Protein AF-A0A9P0JY11-F1 (afdb_monomer_lite)

Organism: Acanthoscelides obtectus (NCBI:txid200917)

InterPro domains:
  IPR000409 BEACH domain [PF02138] (4-153)
  IPR000409 BEACH domain [PS50197] (1-171)
  IPR000409 BEACH domain [SM01026] (1-163)
  IPR036372 BEACH domain superfamily [G3DSA:1.10.1540.10] (1-169)
  IPR036372 BEACH domain superfamily [SSF81837] (3-154)
  IPR050865 BEACH Domain-Containing [PTHR13743] (4-150)

Secondary structure (DSSP, 8-state):
-PPPP-SBSS-SS-HHHHHHHHTTT-HHHHHHHTTT-PPPGGGS--BHHHHHHHHHH-TT--PPPPGGGT-GGGTTGGGS-TT-----B-TTSPBP-SPBPPTT-SSHHHHHHHHHHHHTSHHHHHHHHHHHHHHTSGGGSHHHHHHTT--B-HHHHS-------------

Foldseek 3Di:
DDAPDFQAADDLDDPVLVCLLQCLPCVVSQCVVVVNAHDQLVSGQAEPVVLVVCCVPPSHRVHDDDCLLQPLVCLQSSQFNPVVDFNDADPVRHGRGGHHYDPVDPGSNSRNVVVNCVCPDPVNVVCVVVVCCLPPNDCCDDPNVVVVVNGYSCVPPDDDPPDDDPDPDDD

Structure (mmCIF, N/CA/C/O backbone):
data_AF-A0A9P0JY11-F1
#
_entry.id   AF-A0A9P0JY11-F1
#
loop_
_atom_site.group_PDB
_atom_site.id
_atom_site.type_symbol
_atom_site.label_atom_id
_atom_site.label_alt_id
_atom_site.label_comp_id
_atom_site.label_asym_id
_atom_site.label_entity_id
_atom_site.label_seq_id
_atom_site.pdbx_PDB_ins_code
_atom_site.Cartn_x
_atom_site.Cartn_y
_atom_site.Cartn_z
_atom_site.occupancy
_atom_site.B_iso_or_equiv
_atom_site.auth_seq_id
_atom_site.auth_comp_id
_atom_site.auth_asym_id
_atom_site.auth_atom_id
_atom_site.pdbx_PDB_model_num
ATOM 1 N N . MET A 1 1 ? 12.625 12.011 35.859 1.00 38.88 1 MET A N 1
ATOM 2 C CA . MET A 1 1 ? 11.253 11.815 35.343 1.00 38.88 1 MET A CA 1
ATOM 3 C C . MET A 1 1 ? 11.206 10.437 34.703 1.00 38.88 1 MET A C 1
ATOM 5 O O . MET A 1 1 ? 12.072 10.159 33.884 1.00 38.88 1 MET A O 1
ATOM 9 N N . SER A 1 2 ? 10.310 9.544 35.130 1.00 48.88 2 SER A N 1
ATOM 10 C CA . SER A 1 2 ? 10.164 8.223 34.504 1.00 48.88 2 SER A CA 1
ATOM 11 C C . SER A 1 2 ? 9.564 8.391 33.109 1.00 48.88 2 SER A C 1
ATOM 13 O O . SER A 1 2 ? 8.560 9.080 32.939 1.00 48.88 2 SER A O 1
ATOM 15 N N . HIS A 1 3 ? 10.195 7.799 32.096 1.00 54.91 3 HIS A N 1
ATOM 16 C CA . HIS A 1 3 ? 9.648 7.817 30.743 1.00 54.91 3 HIS A CA 1
ATOM 17 C C . HIS A 1 3 ? 8.285 7.101 30.717 1.00 54.91 3 HIS A C 1
ATOM 19 O O . HIS A 1 3 ? 8.148 6.056 31.366 1.00 54.91 3 HIS A O 1
ATOM 25 N N . PRO A 1 4 ? 7.279 7.624 29.988 1.00 60.72 4 PRO A N 1
ATOM 26 C CA . PRO A 1 4 ? 6.011 6.928 29.812 1.00 60.72 4 PRO A CA 1
ATOM 27 C C . PRO A 1 4 ? 6.275 5.545 29.215 1.00 60.72 4 PRO A C 1
ATOM 29 O O . PRO A 1 4 ? 7.019 5.426 28.243 1.00 60.72 4 PRO A O 1
ATOM 32 N N . LYS A 1 5 ? 5.688 4.493 29.792 1.00 66.69 5 LYS A N 1
ATOM 33 C CA . LYS A 1 5 ? 5.791 3.145 29.223 1.00 66.69 5 LYS A CA 1
ATOM 34 C C . LYS A 1 5 ? 5.057 3.122 27.881 1.00 66.69 5 LYS A C 1
ATOM 36 O O . LYS A 1 5 ? 3.895 3.513 27.811 1.00 66.69 5 LYS A O 1
ATOM 41 N N . PHE A 1 6 ? 5.724 2.651 26.835 1.00 62.59 6 PHE A N 1
ATOM 42 C CA . PHE A 1 6 ? 5.153 2.475 25.502 1.00 62.59 6 PHE A CA 1
ATOM 43 C C . PHE A 1 6 ? 5.468 1.072 24.979 1.00 62.59 6 PHE A C 1
ATOM 45 O O . PHE A 1 6 ? 6.480 0.486 25.357 1.00 62.59 6 PHE A O 1
ATOM 52 N N . MET A 1 7 ? 4.593 0.534 24.130 1.00 62.06 7 MET A N 1
ATOM 53 C CA . MET A 1 7 ? 4.787 -0.755 23.457 1.00 62.06 7 MET A CA 1
ATOM 54 C C . MET A 1 7 ? 5.484 -0.579 22.103 1.00 62.06 7 MET A C 1
ATOM 56 O O . MET A 1 7 ? 6.330 -1.393 21.751 1.00 62.06 7 MET A O 1
ATOM 60 N N . TYR A 1 8 ? 5.196 0.513 21.382 1.00 62.00 8 TYR A N 1
ATOM 61 C CA . TYR A 1 8 ? 5.772 0.780 20.059 1.00 62.00 8 TYR A CA 1
ATOM 62 C C . TYR A 1 8 ? 6.572 2.085 20.027 1.00 62.00 8 TYR A C 1
ATOM 64 O O . TYR A 1 8 ? 6.064 3.149 20.393 1.00 62.00 8 TYR A O 1
ATOM 72 N N . GLY A 1 9 ? 7.827 2.000 19.574 1.00 59.91 9 GLY A N 1
ATOM 73 C CA . GLY A 1 9 ? 8.761 3.131 19.478 1.00 59.91 9 GLY A CA 1
ATOM 74 C C . GLY A 1 9 ? 8.590 4.014 18.236 1.00 59.91 9 GLY A C 1
ATOM 75 O O . GLY A 1 9 ? 9.256 5.038 18.120 1.00 59.91 9 GLY A O 1
ATOM 76 N N . SER A 1 10 ? 7.704 3.642 17.314 1.00 66.88 10 SER A N 1
ATOM 77 C CA . SER A 1 10 ? 7.416 4.377 16.074 1.00 66.88 10 SER A CA 1
ATOM 78 C C . SER A 1 10 ? 5.902 4.495 15.853 1.00 66.88 10 SER A C 1
ATOM 80 O O . SER A 1 10 ? 5.112 3.938 16.617 1.00 66.88 10 SER A O 1
ATOM 82 N N . HIS A 1 11 ? 5.481 5.263 14.848 1.00 80.00 11 HIS A N 1
ATOM 83 C CA . HIS A 1 11 ? 4.070 5.423 14.485 1.00 80.00 11 HIS A CA 1
ATOM 84 C C . HIS A 1 11 ? 3.704 4.507 13.313 1.00 80.00 11 HIS A C 1
ATOM 86 O O . HIS A 1 11 ? 4.544 4.267 12.456 1.00 80.00 11 HIS A O 1
ATOM 92 N N . TYR A 1 12 ? 2.451 4.052 13.237 1.00 81.31 12 TYR A N 1
ATOM 93 C CA . TYR A 1 12 ? 1.950 3.197 12.145 1.00 81.31 12 TYR A CA 1
ATOM 94 C C . TYR A 1 12 ? 1.871 3.924 10.790 1.00 81.31 12 TYR A C 1
ATOM 96 O O . TYR A 1 12 ? 1.818 3.292 9.740 1.00 81.31 12 TYR A O 1
ATOM 104 N N . SER A 1 13 ? 1.878 5.258 10.807 1.00 87.31 13 SER A N 1
ATOM 105 C CA . SER A 1 13 ? 1.899 6.110 9.619 1.00 87.31 13 SER A CA 1
ATOM 106 C C . SER A 1 13 ? 2.998 7.156 9.764 1.00 87.31 13 SER A C 1
ATOM 108 O O . SER A 1 13 ? 2.997 7.942 10.712 1.00 87.31 13 SER A O 1
ATOM 110 N N . THR A 1 14 ? 3.967 7.142 8.854 1.00 89.06 14 THR A N 1
ATOM 111 C CA . THR A 1 14 ? 5.065 8.114 8.806 1.00 89.06 14 THR A CA 1
ATOM 112 C C . THR A 1 14 ? 5.341 8.494 7.352 1.00 89.06 14 THR A C 1
ATOM 114 O O . THR A 1 14 ? 5.097 7.671 6.465 1.00 89.06 14 THR A O 1
ATOM 117 N N . PRO A 1 15 ? 5.908 9.685 7.074 1.00 90.31 15 PRO A N 1
ATOM 118 C CA . PRO A 1 15 ? 6.342 10.035 5.720 1.00 90.31 15 PRO A CA 1
ATOM 119 C C . PRO A 1 15 ? 7.285 8.987 5.113 1.00 90.31 15 PRO A C 1
ATOM 121 O O . PRO A 1 15 ? 7.195 8.693 3.926 1.00 90.31 15 PRO A O 1
ATOM 124 N N . GLY A 1 16 ? 8.135 8.365 5.939 1.00 91.50 16 GLY A N 1
ATOM 125 C CA . GLY A 1 16 ? 9.004 7.267 5.516 1.00 91.50 16 GLY A CA 1
ATOM 126 C C . GLY A 1 16 ? 8.230 6.042 5.024 1.00 91.50 16 GLY A C 1
ATOM 127 O O . GLY A 1 16 ? 8.574 5.494 3.984 1.00 91.50 16 GLY A O 1
ATOM 128 N N . PHE A 1 17 ? 7.155 5.640 5.709 1.00 92.75 17 PHE A N 1
ATOM 129 C CA . PHE A 1 17 ? 6.314 4.515 5.276 1.00 92.75 17 PHE A CA 1
ATOM 130 C C . PHE A 1 17 ? 5.479 4.827 4.035 1.00 92.75 17 PHE A C 1
ATOM 132 O O . PHE A 1 17 ? 5.335 3.971 3.166 1.00 92.75 17 PHE A O 1
ATOM 139 N N . VAL A 1 18 ? 4.978 6.056 3.908 1.00 94.75 18 VAL A N 1
ATOM 140 C CA . VAL A 1 18 ? 4.275 6.482 2.689 1.00 94.75 18 VAL A CA 1
ATOM 141 C C . VAL A 1 18 ? 5.229 6.427 1.492 1.00 94.75 18 VAL A C 1
ATOM 143 O O . VAL A 1 18 ? 4.925 5.809 0.473 1.00 94.75 18 VAL A O 1
ATOM 146 N N . LEU A 1 19 ? 6.429 6.997 1.631 1.00 94.56 19 LEU A N 1
ATOM 147 C CA . LEU A 1 19 ? 7.432 7.000 0.566 1.00 94.56 19 LEU A CA 1
ATOM 148 C C . LEU A 1 19 ? 8.042 5.621 0.296 1.00 94.56 19 LEU A C 1
ATOM 150 O O . LEU A 1 19 ? 8.434 5.353 -0.836 1.00 94.56 19 LEU A O 1
ATOM 154 N N . TYR A 1 20 ? 8.065 4.728 1.287 1.00 95.19 20 TYR A N 1
ATOM 155 C CA . TYR A 1 20 ? 8.418 3.321 1.095 1.00 95.19 20 TYR A CA 1
ATOM 156 C C . TYR A 1 20 ? 7.502 2.647 0.061 1.00 95.19 20 TYR A C 1
ATOM 158 O O . TYR A 1 20 ? 8.002 1.995 -0.856 1.00 95.19 20 TYR A O 1
ATOM 166 N N . TYR A 1 21 ? 6.182 2.846 0.155 1.00 97.06 21 TYR A N 1
ATOM 167 C CA . TYR A 1 21 ? 5.234 2.307 -0.827 1.00 97.06 21 TYR A CA 1
ATOM 168 C C . TYR A 1 21 ? 5.280 3.060 -2.161 1.00 97.06 21 TYR A C 1
ATOM 170 O O . TYR A 1 21 ? 5.224 2.442 -3.222 1.00 97.06 21 TYR A O 1
ATOM 178 N N . LEU A 1 22 ? 5.419 4.387 -2.122 1.00 96.69 22 LEU A N 1
ATOM 179 C CA . LEU A 1 22 ? 5.315 5.247 -3.305 1.00 96.69 22 LEU A CA 1
ATOM 180 C C . LEU A 1 22 ? 6.635 5.477 -4.050 1.00 96.69 22 LEU A C 1
ATOM 182 O O . LEU A 1 22 ? 6.672 6.284 -4.980 1.00 96.69 22 LEU A O 1
ATOM 186 N N . ALA A 1 23 ? 7.712 4.769 -3.702 1.00 95.94 23 ALA A N 1
ATOM 187 C CA . ALA A 1 23 ? 9.042 5.022 -4.257 1.00 95.94 23 ALA A CA 1
ATOM 188 C C . ALA A 1 23 ? 9.114 4.977 -5.794 1.00 95.94 23 ALA A C 1
ATOM 190 O O . ALA A 1 23 ? 9.919 5.685 -6.397 1.00 95.94 23 ALA A O 1
ATOM 191 N N . ARG A 1 24 ? 8.256 4.172 -6.429 1.00 96.44 24 ARG A N 1
ATOM 192 C CA . ARG A 1 24 ? 8.181 4.021 -7.891 1.00 96.44 24 ARG A CA 1
ATOM 193 C C . ARG A 1 24 ? 7.323 5.084 -8.574 1.00 96.44 24 ARG A C 1
ATOM 195 O O . ARG A 1 24 ? 7.550 5.380 -9.743 1.00 96.44 24 ARG A O 1
ATOM 202 N N . LEU A 1 25 ? 6.368 5.668 -7.849 1.00 96.31 25 LEU A N 1
ATOM 203 C CA . LEU A 1 25 ? 5.474 6.703 -8.373 1.00 96.31 25 LEU A CA 1
ATOM 204 C C . LEU A 1 25 ? 6.041 8.107 -8.158 1.00 96.31 25 LEU A C 1
ATOM 206 O O . LEU A 1 25 ? 5.982 8.944 -9.056 1.00 96.31 25 LEU A O 1
ATOM 210 N N . TYR A 1 26 ? 6.632 8.352 -6.986 1.00 95.69 26 TYR A N 1
ATOM 211 C CA . TYR A 1 26 ? 7.176 9.651 -6.597 1.00 95.69 26 TYR A CA 1
ATOM 212 C C . TYR A 1 26 ? 8.635 9.552 -6.120 1.00 95.69 26 TYR A C 1
ATOM 214 O O . TYR A 1 26 ? 8.952 9.875 -4.971 1.00 95.69 26 TYR A O 1
ATOM 222 N N . PRO A 1 27 ? 9.567 9.149 -7.001 1.00 93.94 27 PRO A N 1
ATOM 223 C CA . PRO A 1 27 ? 10.969 8.931 -6.631 1.00 93.94 27 PRO A CA 1
ATOM 224 C C . PRO A 1 27 ? 11.673 10.195 -6.125 1.00 93.94 27 PRO A C 1
ATOM 226 O O . PRO A 1 27 ? 12.558 10.116 -5.278 1.00 93.94 27 PRO A O 1
ATOM 229 N N . HIS A 1 28 ? 11.274 11.373 -6.607 1.00 93.62 28 HIS A N 1
ATOM 230 C CA . HIS A 1 28 ? 11.867 12.645 -6.198 1.00 93.62 28 HIS A CA 1
ATOM 231 C C . HIS A 1 28 ? 11.640 12.937 -4.707 1.00 93.62 28 HIS A C 1
ATOM 233 O O . HIS A 1 28 ? 12.559 13.408 -4.042 1.00 93.62 28 HIS A O 1
ATOM 239 N N . TYR A 1 29 ? 10.473 12.589 -4.151 1.00 93.31 29 TYR A N 1
ATOM 240 C CA . TYR A 1 29 ? 10.223 12.752 -2.717 1.00 93.31 29 TYR A CA 1
ATOM 241 C C . TYR A 1 29 ? 11.064 11.791 -1.871 1.00 93.31 29 TYR A C 1
ATOM 243 O O . TYR A 1 29 ? 11.553 12.191 -0.814 1.00 93.31 29 TYR A O 1
ATOM 251 N N . VAL A 1 30 ? 11.301 10.561 -2.348 1.00 92.06 30 VAL A N 1
ATOM 252 C CA . VAL A 1 30 ? 12.216 9.616 -1.682 1.00 92.06 30 VAL A CA 1
ATOM 253 C C . VAL A 1 30 ? 13.622 10.199 -1.611 1.00 92.06 30 VAL A C 1
ATOM 255 O O . VAL A 1 30 ? 14.221 10.229 -0.539 1.00 92.06 30 VAL A O 1
ATOM 258 N N . LEU A 1 31 ? 14.123 10.725 -2.731 1.00 91.25 31 LEU A N 1
ATOM 259 C CA . LEU A 1 31 ? 15.447 11.339 -2.799 1.00 91.25 31 LEU A CA 1
ATOM 260 C C . LEU A 1 31 ? 15.558 12.554 -1.873 1.00 91.25 31 LEU A C 1
ATOM 262 O O . LEU A 1 31 ? 16.580 12.711 -1.210 1.00 91.25 31 LEU A O 1
ATOM 266 N N . CYS A 1 32 ? 14.518 13.386 -1.772 1.00 92.12 32 CYS A N 1
ATOM 267 C CA . CYS A 1 32 ? 14.494 14.492 -0.814 1.00 92.12 32 CYS A CA 1
ATOM 268 C C . CYS A 1 32 ? 14.595 14.004 0.638 1.00 92.12 32 CYS A C 1
ATOM 270 O O . CYS A 1 32 ? 15.341 14.588 1.420 1.00 92.12 32 CYS A O 1
ATOM 272 N N . LEU A 1 33 ? 13.877 12.933 0.997 1.00 89.00 33 LEU A N 1
ATOM 273 C CA . LEU A 1 33 ? 13.890 12.397 2.360 1.00 89.00 33 LEU A CA 1
ATOM 274 C C . LEU A 1 33 ? 15.209 11.677 2.699 1.00 89.00 33 LEU A C 1
ATOM 276 O O . LEU A 1 33 ? 15.650 11.707 3.844 1.00 89.00 33 LEU A O 1
ATOM 280 N N . GLN A 1 34 ? 15.843 11.036 1.716 1.00 87.25 34 GLN A N 1
ATOM 281 C CA . GLN A 1 34 ? 17.025 10.184 1.890 1.00 87.25 34 GLN A CA 1
ATOM 282 C C . GLN A 1 34 ? 18.327 10.837 1.389 1.00 87.25 34 GLN A C 1
ATOM 284 O O . GLN A 1 34 ? 19.259 10.156 0.955 1.00 87.25 34 GLN A O 1
ATOM 289 N N . SER A 1 35 ? 18.413 12.170 1.457 1.00 89.12 35 SER A N 1
ATOM 290 C CA . SER A 1 35 ? 19.630 12.938 1.140 1.00 89.12 35 SER A CA 1
ATOM 291 C C . SER A 1 35 ? 20.217 12.629 -0.248 1.00 89.12 35 SER A C 1
ATOM 293 O O . SER A 1 35 ? 21.430 12.502 -0.423 1.00 89.12 35 SER A O 1
ATOM 295 N N . GLY A 1 36 ? 19.344 12.496 -1.245 1.00 89.12 36 GLY A N 1
ATOM 296 C CA . GLY A 1 36 ? 19.695 12.315 -2.653 1.00 89.12 36 GLY A CA 1
ATOM 297 C C . GLY A 1 36 ? 20.007 10.878 -3.070 1.00 89.12 36 GLY A C 1
ATOM 298 O O . GLY A 1 36 ? 20.547 10.679 -4.157 1.00 89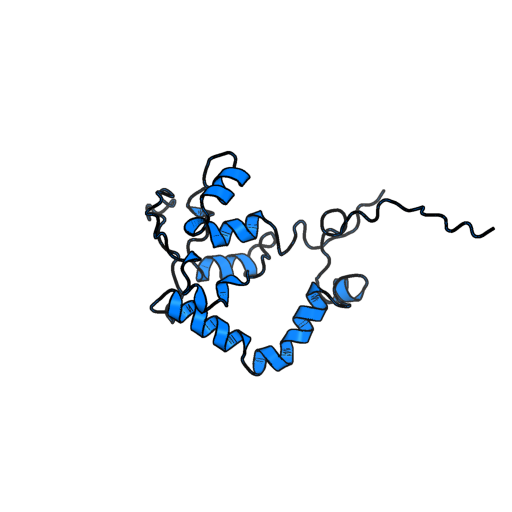.12 36 GLY A O 1
ATOM 299 N N . ARG A 1 37 ? 19.702 9.871 -2.243 1.00 88.56 37 ARG A N 1
ATOM 300 C CA . ARG A 1 37 ? 19.929 8.452 -2.565 1.00 88.56 37 ARG A CA 1
ATOM 301 C C . ARG A 1 37 ? 18.688 7.622 -2.277 1.00 88.56 37 ARG A C 1
ATOM 303 O O . ARG A 1 37 ? 17.914 7.977 -1.404 1.00 88.56 37 ARG A O 1
ATOM 310 N N . PHE A 1 38 ? 18.514 6.522 -3.001 1.00 91.62 38 PHE A N 1
ATOM 311 C CA . PHE A 1 38 ? 17.521 5.515 -2.634 1.00 91.62 38 PHE A CA 1
ATOM 312 C C . PHE A 1 38 ? 18.046 4.630 -1.498 1.00 91.62 38 PHE A C 1
ATOM 314 O O . PHE A 1 38 ? 19.258 4.534 -1.277 1.00 91.62 38 PHE A O 1
ATOM 321 N N . ASP A 1 39 ? 17.125 3.981 -0.791 1.00 90.88 39 ASP A N 1
ATOM 322 C CA . ASP A 1 39 ? 17.444 3.010 0.249 1.00 90.88 39 ASP A CA 1
ATOM 323 C C . ASP A 1 39 ? 18.195 1.789 -0.314 1.00 90.88 39 ASP A C 1
ATOM 325 O O . ASP A 1 39 ? 18.306 1.581 -1.523 1.00 90.88 39 ASP A O 1
ATOM 329 N N . HIS A 1 40 ? 18.702 0.945 0.581 1.00 92.75 40 HIS A N 1
ATOM 330 C CA . HIS A 1 40 ? 19.294 -0.327 0.203 1.00 92.75 40 HIS A CA 1
ATOM 331 C C . HIS A 1 40 ? 18.264 -1.184 -0.558 1.00 92.75 40 HIS A C 1
ATOM 333 O O . HIS A 1 40 ? 17.146 -1.339 -0.058 1.00 92.75 40 HIS A O 1
ATOM 339 N N . PRO A 1 41 ? 18.628 -1.807 -1.697 1.00 93.62 41 PRO A N 1
ATOM 340 C CA . PRO A 1 41 ? 17.696 -2.553 -2.548 1.00 93.62 41 PRO A CA 1
ATOM 341 C C . PRO A 1 41 ? 16.848 -3.585 -1.790 1.00 93.62 41 PRO A C 1
ATOM 343 O O . PRO A 1 41 ? 15.645 -3.682 -2.007 1.00 93.62 41 PRO A O 1
ATOM 346 N N . ASP A 1 42 ? 17.441 -4.312 -0.838 1.00 92.94 42 ASP A N 1
ATOM 347 C CA . ASP A 1 42 ? 16.731 -5.300 -0.006 1.00 92.94 42 ASP A CA 1
ATOM 348 C C . ASP A 1 42 ? 15.721 -4.721 0.994 1.00 92.94 42 ASP A C 1
ATOM 350 O O . ASP A 1 42 ? 14.842 -5.447 1.452 1.00 92.94 42 ASP A O 1
ATOM 354 N N . ARG A 1 43 ? 15.832 -3.434 1.339 1.00 92.25 43 ARG A N 1
ATOM 355 C CA . ARG A 1 43 ? 14.906 -2.751 2.256 1.00 92.25 43 ARG A CA 1
ATOM 356 C C . ARG A 1 43 ? 13.773 -2.033 1.538 1.00 92.25 43 ARG A C 1
ATOM 358 O O . ARG A 1 43 ? 12.883 -1.516 2.201 1.00 92.25 43 ARG A O 1
ATOM 365 N N . MET A 1 44 ? 13.794 -1.984 0.209 1.00 95.19 44 MET A N 1
ATOM 366 C CA . MET A 1 44 ? 12.731 -1.361 -0.570 1.00 95.19 44 MET A CA 1
ATOM 367 C C . MET A 1 44 ? 11.460 -2.218 -0.583 1.00 95.19 44 MET A C 1
ATOM 369 O O . MET A 1 44 ? 11.473 -3.416 -0.291 1.00 95.19 44 MET A O 1
ATOM 373 N N . PHE A 1 45 ? 10.336 -1.601 -0.947 1.00 96.75 45 PHE A N 1
ATOM 374 C CA . PHE A 1 45 ? 9.080 -2.310 -1.154 1.00 96.75 45 PHE A CA 1
ATOM 375 C C . PHE A 1 45 ? 9.167 -3.169 -2.417 1.00 96.75 45 PHE A C 1
ATOM 377 O O . PHE A 1 45 ? 8.898 -2.686 -3.508 1.00 96.75 45 PHE A O 1
ATOM 384 N N . ASN A 1 46 ? 9.621 -4.414 -2.291 1.00 96.88 46 ASN A N 1
ATOM 385 C CA . ASN A 1 46 ? 9.860 -5.297 -3.439 1.00 96.88 46 ASN A CA 1
ATOM 386 C C . ASN A 1 46 ? 8.741 -6.314 -3.662 1.00 96.88 46 ASN A C 1
ATOM 388 O O . ASN A 1 46 ? 8.547 -6.750 -4.787 1.00 96.88 46 ASN A O 1
ATOM 392 N N . SER A 1 47 ? 8.007 -6.680 -2.611 1.00 97.06 47 SER A N 1
ATOM 393 C CA . SER A 1 47 ? 6.954 -7.693 -2.667 1.00 97.06 47 SER A CA 1
ATOM 394 C C . SER A 1 47 ? 5.855 -7.370 -1.665 1.00 97.06 47 SER A C 1
ATOM 396 O O . SER A 1 47 ? 6.137 -7.044 -0.508 1.00 97.06 47 SER A O 1
ATOM 398 N N . VAL A 1 48 ? 4.596 -7.491 -2.096 1.00 97.00 48 VAL A N 1
ATOM 399 C CA . VAL A 1 48 ? 3.429 -7.337 -1.211 1.00 97.00 48 VAL A CA 1
ATOM 400 C C . VAL A 1 48 ? 3.454 -8.398 -0.111 1.00 97.00 48 VAL A C 1
ATOM 402 O O . VAL A 1 48 ? 3.208 -8.097 1.057 1.00 97.00 48 VAL A O 1
ATOM 405 N N . ALA A 1 49 ? 3.795 -9.639 -0.471 1.00 95.50 49 ALA A N 1
ATOM 406 C CA . ALA A 1 49 ? 3.832 -10.753 0.467 1.00 95.50 49 ALA A CA 1
ATOM 407 C C . ALA A 1 49 ? 4.932 -10.569 1.520 1.00 95.50 49 ALA A C 1
ATOM 409 O O . ALA A 1 49 ? 4.687 -10.810 2.702 1.00 95.50 49 ALA A O 1
ATOM 410 N N . ASP A 1 50 ? 6.121 -10.116 1.114 1.00 93.81 50 ASP A N 1
ATOM 411 C CA . ASP A 1 50 ? 7.213 -9.859 2.058 1.00 93.81 50 ASP A CA 1
ATOM 412 C C . ASP A 1 50 ? 6.897 -8.667 2.964 1.00 93.81 50 ASP A C 1
ATOM 414 O O . ASP A 1 50 ? 7.114 -8.749 4.171 1.00 93.81 50 ASP A O 1
ATOM 418 N N . ALA A 1 51 ? 6.320 -7.587 2.424 1.00 94.69 51 ALA A N 1
ATOM 419 C CA . ALA A 1 51 ? 5.909 -6.435 3.224 1.00 94.69 51 ALA A CA 1
ATOM 420 C C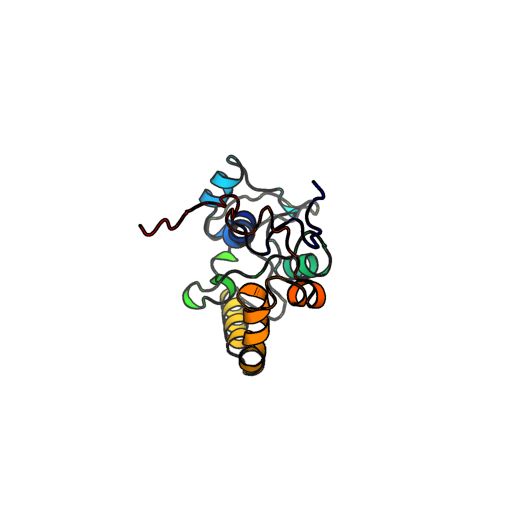 . ALA A 1 51 ? 4.876 -6.817 4.296 1.00 94.69 51 ALA A C 1
ATOM 422 O O . ALA A 1 51 ? 5.012 -6.404 5.448 1.00 94.69 51 ALA A O 1
ATOM 423 N N . PHE A 1 52 ? 3.893 -7.649 3.938 1.00 93.38 52 PHE A N 1
ATOM 424 C CA . PHE A 1 52 ? 2.901 -8.173 4.876 1.00 93.38 52 PHE A CA 1
ATOM 425 C C . PHE A 1 52 ? 3.536 -9.081 5.939 1.00 93.38 52 PHE A C 1
ATOM 427 O O . PHE A 1 52 ? 3.297 -8.899 7.132 1.00 93.38 52 PHE A O 1
ATOM 434 N N . LYS A 1 53 ? 4.403 -10.022 5.538 1.00 93.19 53 LYS A N 1
ATOM 435 C CA . LYS A 1 53 ? 5.133 -10.892 6.478 1.00 93.19 53 LYS A CA 1
ATOM 436 C C . LYS A 1 53 ? 6.010 -10.094 7.438 1.00 93.19 53 LYS A C 1
ATOM 438 O O . LYS A 1 53 ? 6.090 -10.453 8.611 1.00 93.19 53 LYS A O 1
ATOM 443 N N . ASN A 1 54 ? 6.655 -9.032 6.963 1.00 90.81 54 ASN A N 1
ATOM 444 C CA . ASN A 1 54 ? 7.468 -8.163 7.804 1.00 90.81 54 ASN A CA 1
ATOM 445 C C . ASN A 1 54 ? 6.607 -7.465 8.862 1.00 90.81 54 ASN A C 1
ATOM 447 O O . ASN A 1 54 ? 6.980 -7.515 10.030 1.00 90.81 54 ASN A O 1
ATOM 451 N N . CYS A 1 55 ? 5.426 -6.948 8.496 1.00 88.88 55 CYS A N 1
ATOM 452 C CA . CYS A 1 55 ? 4.495 -6.354 9.464 1.00 88.88 55 CYS A CA 1
ATOM 453 C C . CYS A 1 55 ? 4.040 -7.324 10.568 1.00 88.88 55 CYS A C 1
ATOM 455 O O . CYS A 1 55 ? 3.710 -6.900 11.671 1.00 88.88 55 CYS A O 1
ATOM 457 N N . LEU A 1 56 ? 3.982 -8.626 10.274 1.00 86.38 56 LEU A N 1
ATOM 458 C CA . LEU A 1 56 ? 3.538 -9.638 11.238 1.00 86.38 56 LEU A CA 1
ATOM 459 C C . LEU A 1 56 ? 4.648 -10.128 12.171 1.00 86.38 56 LEU A C 1
ATOM 461 O O . LEU A 1 56 ? 4.361 -10.545 13.289 1.00 86.38 56 LEU A O 1
ATOM 465 N N . ASN A 1 57 ? 5.898 -10.134 11.704 1.00 86.94 57 ASN A N 1
ATOM 466 C CA . ASN A 1 57 ? 7.000 -10.798 12.407 1.00 86.94 57 ASN A CA 1
ATOM 467 C C . ASN A 1 57 ? 8.035 -9.826 12.979 1.00 86.94 57 ASN A C 1
ATOM 469 O O . ASN A 1 57 ? 8.781 -10.189 13.888 1.00 86.94 57 ASN A O 1
ATOM 473 N N . ASN A 1 58 ? 8.121 -8.604 12.452 1.00 81.69 58 ASN A N 1
ATOM 474 C CA . ASN A 1 58 ? 9.087 -7.619 12.906 1.00 81.69 58 ASN A CA 1
ATOM 475 C C . ASN A 1 58 ? 8.419 -6.627 13.864 1.00 81.69 58 ASN A C 1
ATOM 477 O O . ASN A 1 58 ? 7.650 -5.768 13.456 1.00 81.69 58 ASN A O 1
ATOM 481 N N . MET A 1 59 ? 8.801 -6.685 15.141 1.00 74.31 59 MET A N 1
ATOM 482 C CA . MET A 1 59 ? 8.277 -5.809 16.202 1.00 74.31 59 MET A CA 1
ATOM 483 C C . MET A 1 59 ? 8.518 -4.306 15.964 1.00 74.31 59 MET A C 1
ATOM 485 O O . MET A 1 59 ? 7.923 -3.471 16.644 1.00 74.31 59 MET A O 1
ATOM 489 N N . SER A 1 60 ? 9.403 -3.949 15.029 1.00 77.81 60 SER A N 1
ATOM 490 C CA . SER A 1 60 ? 9.671 -2.561 14.629 1.00 77.81 60 SER A CA 1
ATOM 491 C C . SER A 1 60 ? 8.903 -2.112 13.381 1.00 77.81 60 SER A C 1
ATOM 493 O O . SER A 1 60 ? 8.945 -0.932 13.037 1.00 77.81 60 SER A O 1
ATOM 495 N N . ASP A 1 61 ? 8.191 -3.026 12.721 1.00 80.56 61 ASP A N 1
ATOM 496 C CA . ASP A 1 61 ? 7.474 -2.785 11.476 1.00 80.56 61 ASP A CA 1
ATOM 497 C C . ASP A 1 61 ? 5.979 -3.059 11.680 1.00 80.56 61 ASP A C 1
ATOM 499 O O . ASP A 1 61 ? 5.531 -4.194 11.666 1.00 80.56 61 ASP A O 1
ATOM 503 N N . PHE A 1 62 ? 5.199 -2.010 11.917 1.00 83.12 62 PHE A N 1
ATOM 504 C CA . PHE A 1 62 ? 3.746 -2.081 12.147 1.00 83.12 62 PHE A CA 1
ATOM 505 C C . PHE A 1 62 ? 3.030 -0.996 11.332 1.00 83.12 62 PHE A C 1
ATOM 507 O O . PHE A 1 62 ? 2.103 -0.326 11.791 1.00 83.12 62 PHE A O 1
ATOM 514 N N . LYS A 1 63 ? 3.537 -0.767 10.118 1.00 90.88 63 LYS A N 1
ATOM 515 C CA . LYS A 1 63 ? 2.984 0.191 9.160 1.00 90.88 63 LYS A CA 1
ATOM 516 C C . LYS A 1 63 ? 1.605 -0.241 8.670 1.00 90.88 63 LYS A C 1
ATOM 518 O O . LYS A 1 63 ? 1.395 -1.402 8.323 1.00 90.88 63 LYS A O 1
ATOM 523 N N . GLU A 1 64 ? 0.701 0.725 8.599 1.00 93.38 64 GLU A N 1
ATOM 524 C CA . GLU A 1 64 ? -0.617 0.567 7.983 1.00 93.38 64 GLU A CA 1
ATOM 525 C C . GLU A 1 64 ? -0.551 0.848 6.475 1.00 93.38 64 GLU A C 1
ATOM 527 O O . GLU A 1 64 ? 0.415 1.431 5.969 1.00 93.38 64 GLU A O 1
ATOM 532 N N . LEU A 1 65 ? -1.577 0.411 5.746 1.00 95.62 65 LEU A N 1
ATOM 533 C CA . LEU A 1 65 ? -1.684 0.658 4.308 1.00 95.62 65 LEU A CA 1
ATOM 534 C C . LEU A 1 65 ? -2.057 2.116 4.008 1.00 95.62 65 LEU A C 1
ATOM 536 O O . LEU A 1 65 ? -2.748 2.779 4.782 1.00 95.62 65 LEU A O 1
ATOM 540 N N . ILE A 1 66 ? -1.606 2.599 2.850 1.00 96.75 66 ILE A N 1
ATOM 541 C CA . ILE A 1 66 ? -1.946 3.924 2.314 1.00 96.7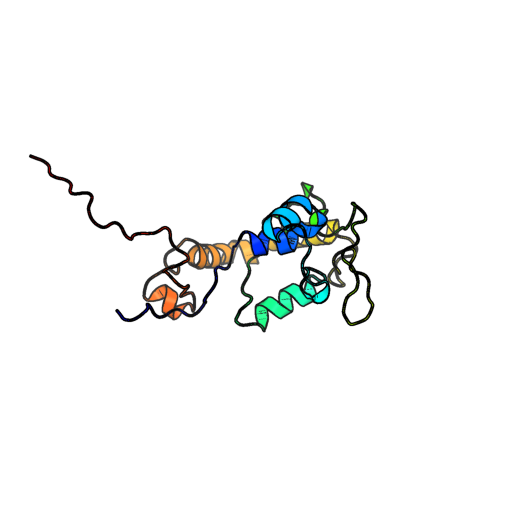5 66 ILE A CA 1
ATOM 542 C C . ILE A 1 66 ? -3.167 3.843 1.377 1.00 96.75 66 ILE A C 1
ATOM 544 O O . ILE A 1 66 ? -3.449 2.759 0.853 1.00 96.75 66 ILE A O 1
ATOM 548 N N . PRO A 1 67 ? -3.895 4.952 1.141 1.00 96.69 67 PRO A N 1
ATOM 549 C CA . PRO A 1 67 ? -5.097 4.958 0.300 1.00 96.69 67 PRO A CA 1
ATOM 550 C C . PRO A 1 67 ? -4.897 4.408 -1.119 1.00 96.69 67 PRO A C 1
ATOM 552 O O . PRO A 1 67 ? -5.815 3.815 -1.677 1.00 96.69 67 PRO A O 1
ATOM 555 N N . GLU A 1 68 ? -3.699 4.540 -1.687 1.00 97.38 68 GLU A N 1
ATOM 556 C CA . GLU A 1 68 ? -3.342 4.095 -3.038 1.00 97.38 68 GLU A CA 1
ATOM 557 C C . GLU A 1 68 ? -3.520 2.582 -3.243 1.00 97.38 68 GLU A C 1
ATOM 559 O O . GLU A 1 68 ? -3.730 2.140 -4.370 1.00 97.38 68 GLU A O 1
ATOM 564 N N . PHE A 1 69 ? -3.516 1.783 -2.170 1.00 97.81 69 PHE A N 1
ATOM 565 C CA . PHE A 1 69 ? -3.850 0.354 -2.230 1.00 97.81 69 PHE A CA 1
ATOM 566 C C . PHE A 1 69 ? -5.321 0.081 -2.583 1.00 97.81 69 PHE A C 1
ATOM 568 O O . PHE A 1 69 ? -5.653 -1.044 -2.948 1.00 97.81 69 PHE A O 1
ATOM 575 N N . TYR A 1 70 ? -6.190 1.089 -2.492 1.00 97.81 70 TYR A N 1
ATOM 576 C CA . TYR A 1 70 ? -7.630 0.991 -2.743 1.00 97.81 70 TYR A CA 1
ATOM 577 C C . TYR A 1 70 ? -8.111 1.951 -3.842 1.00 97.81 70 TYR A C 1
ATOM 579 O O . TYR A 1 70 ? -9.300 1.969 -4.165 1.00 97.81 70 TYR A O 1
ATOM 587 N N . ASP A 1 71 ? -7.217 2.755 -4.424 1.00 97.38 71 ASP A N 1
ATOM 588 C CA . ASP A 1 71 ? -7.558 3.695 -5.488 1.00 97.38 71 ASP A CA 1
ATOM 589 C C . ASP A 1 71 ? -7.553 3.010 -6.860 1.00 97.38 71 ASP A C 1
ATOM 591 O O . ASP A 1 71 ? -6.547 2.964 -7.575 1.00 97.38 71 ASP A O 1
ATOM 595 N N . VAL A 1 72 ? -8.721 2.503 -7.251 1.00 96.69 72 VAL A N 1
ATOM 596 C CA . VAL A 1 72 ? -8.935 1.873 -8.562 1.00 96.69 72 VAL A CA 1
ATOM 597 C C . VAL A 1 72 ? -8.659 2.820 -9.734 1.00 96.69 72 VAL A C 1
ATOM 599 O O . VAL A 1 72 ? -8.301 2.354 -10.813 1.00 96.69 72 VAL A O 1
ATOM 602 N N . SER A 1 73 ? -8.764 4.141 -9.540 1.00 96.94 73 SER A N 1
ATOM 603 C CA . SER A 1 73 ? -8.504 5.125 -10.600 1.00 96.94 73 SER A CA 1
ATOM 604 C C . SER A 1 73 ? -7.011 5.272 -10.917 1.00 96.94 73 SER A C 1
ATOM 606 O O . SER A 1 73 ? -6.636 5.607 -12.043 1.00 96.94 73 SER A O 1
ATOM 608 N N . ALA A 1 74 ? -6.147 4.961 -9.947 1.00 94.69 74 ALA A N 1
ATOM 609 C CA . ALA A 1 74 ? -4.702 4.948 -10.121 1.00 94.69 74 ALA A CA 1
ATOM 610 C C . ALA A 1 74 ? -4.184 3.650 -10.767 1.00 94.69 74 ALA A C 1
ATOM 612 O O . ALA A 1 74 ? -3.003 3.591 -11.116 1.00 94.69 74 ALA A O 1
ATOM 613 N N . GLU A 1 75 ? -5.032 2.626 -10.934 1.00 96.06 75 GLU A N 1
ATOM 614 C CA . GLU A 1 75 ? -4.726 1.348 -11.603 1.00 96.06 75 GLU A CA 1
ATOM 615 C C . GLU A 1 75 ? -3.445 0.662 -11.081 1.00 96.06 75 GLU A C 1
ATOM 617 O O . GLU A 1 75 ? -2.715 0.011 -11.828 1.00 96.06 75 GLU A O 1
ATOM 622 N N . GLY A 1 76 ? -3.125 0.840 -9.794 1.00 96.38 76 GLY A N 1
ATOM 623 C CA . GLY A 1 76 ? -1.940 0.240 -9.176 1.00 96.38 76 GLY A CA 1
ATOM 624 C C . GLY A 1 76 ? -0.600 0.771 -9.701 1.00 96.38 76 GLY A C 1
ATOM 625 O O . GLY A 1 76 ? 0.424 0.117 -9.513 1.00 96.38 76 GLY A O 1
ATOM 626 N N . LYS A 1 77 ? -0.559 1.961 -10.323 1.00 96.69 77 LYS A N 1
ATOM 627 C CA . LYS A 1 77 ? 0.672 2.553 -10.897 1.00 96.69 77 LYS A CA 1
ATOM 628 C C . LYS A 1 77 ? 1.846 2.635 -9.918 1.00 96.69 77 LYS A C 1
ATOM 630 O O . LYS A 1 77 ? 2.990 2.550 -10.349 1.00 96.69 77 LYS A O 1
ATOM 635 N N . PHE A 1 78 ? 1.588 2.767 -8.615 1.00 97.12 78 PHE A N 1
ATOM 636 C CA . PHE A 1 78 ? 2.640 2.808 -7.592 1.00 97.12 78 PHE A CA 1
ATOM 637 C C . PHE A 1 78 ? 3.416 1.491 -7.427 1.00 97.12 78 PHE A C 1
ATOM 639 O O . PHE A 1 78 ? 4.514 1.490 -6.873 1.00 97.12 78 PHE A O 1
ATOM 646 N N . LEU A 1 79 ? 2.882 0.384 -7.946 1.00 97.94 79 LEU A N 1
ATOM 647 C CA . LEU A 1 79 ? 3.517 -0.933 -7.934 1.00 97.94 79 LEU A CA 1
ATOM 648 C C . LEU A 1 79 ? 4.458 -1.136 -9.131 1.00 97.94 79 LEU A C 1
ATOM 650 O O . LEU A 1 79 ? 5.226 -2.093 -9.147 1.00 97.94 79 LEU A O 1
ATOM 654 N N . MET A 1 80 ? 4.435 -0.236 -10.117 1.00 97.62 80 MET A N 1
ATOM 655 C CA . MET A 1 80 ? 5.176 -0.372 -11.370 1.00 97.62 80 MET A CA 1
ATOM 656 C C . MET A 1 80 ? 6.311 0.642 -11.471 1.00 97.62 80 MET A C 1
ATOM 658 O O . MET A 1 80 ? 6.131 1.835 -11.231 1.00 97.62 80 MET A O 1
ATOM 662 N N . ASN A 1 81 ? 7.480 0.196 -11.913 1.00 96.69 81 ASN A N 1
ATOM 663 C CA . ASN A 1 81 ? 8.622 1.040 -12.237 1.00 96.69 81 ASN A CA 1
ATOM 664 C C . ASN A 1 81 ? 8.520 1.589 -13.672 1.00 96.69 81 ASN A C 1
ATOM 666 O O . ASN A 1 81 ? 9.407 1.395 -14.506 1.00 96.69 81 ASN A O 1
ATOM 670 N N . ASN A 1 82 ? 7.441 2.322 -13.954 1.00 94.25 82 ASN A N 1
ATOM 671 C CA . ASN A 1 82 ? 7.179 2.894 -15.281 1.00 94.25 82 ASN A CA 1
ATOM 672 C C . ASN A 1 82 ? 8.243 3.911 -15.726 1.00 94.25 82 ASN A C 1
ATOM 674 O O . ASN A 1 82 ? 8.430 4.135 -16.917 1.00 94.25 82 ASN A O 1
ATOM 678 N N . MET A 1 83 ? 8.952 4.522 -14.774 1.00 94.19 83 MET A N 1
ATOM 679 C CA . MET A 1 83 ? 10.031 5.476 -15.047 1.00 94.19 83 MET A CA 1
ATOM 680 C C . MET A 1 83 ? 11.371 4.793 -15.380 1.00 94.19 83 MET A C 1
ATOM 682 O O . MET A 1 83 ? 12.343 5.485 -15.673 1.00 94.19 83 MET A O 1
ATOM 686 N N . GLY A 1 84 ? 11.455 3.457 -15.318 1.00 93.50 84 GLY A N 1
ATOM 687 C CA . GLY A 1 84 ? 12.679 2.713 -15.634 1.00 93.50 84 GLY A CA 1
ATOM 688 C C . GLY A 1 84 ? 13.843 3.003 -14.680 1.00 93.50 84 GLY A C 1
ATOM 689 O O . GLY A 1 84 ? 15.007 2.933 -15.076 1.00 93.50 84 GLY A O 1
ATOM 690 N N . ILE A 1 85 ? 13.547 3.351 -13.425 1.00 93.75 85 ILE A N 1
ATOM 691 C CA . ILE A 1 85 ? 14.541 3.775 -12.435 1.00 93.75 85 ILE A CA 1
ATOM 692 C C . ILE A 1 85 ? 15.438 2.595 -12.075 1.00 93.75 85 ILE A C 1
ATOM 694 O O . ILE A 1 85 ? 14.965 1.481 -11.838 1.00 93.75 85 ILE A O 1
ATOM 698 N N . ASN A 1 86 ? 16.746 2.837 -12.004 1.00 93.88 86 ASN A N 1
ATOM 699 C CA . ASN A 1 86 ? 17.689 1.839 -11.526 1.00 93.88 86 ASN A CA 1
ATOM 700 C C . ASN A 1 86 ? 17.790 1.883 -9.997 1.00 93.88 86 ASN A C 1
ATOM 702 O O . ASN A 1 86 ? 18.563 2.659 -9.441 1.00 93.88 86 ASN A O 1
ATOM 706 N N . PHE A 1 87 ? 17.031 1.015 -9.335 1.00 94.00 87 PHE A N 1
ATOM 707 C CA . PHE A 1 87 ? 17.084 0.823 -7.885 1.00 94.00 87 PHE A CA 1
ATOM 708 C C . PHE A 1 87 ? 18.212 -0.122 -7.434 1.00 94.00 87 PHE A C 1
ATOM 710 O O . PHE A 1 87 ? 18.375 -0.352 -6.242 1.00 94.00 87 PHE A O 1
ATOM 717 N N . GLY A 1 88 ? 19.007 -0.664 -8.362 1.00 94.38 88 GLY A N 1
ATOM 718 C CA . GLY A 1 88 ? 20.093 -1.594 -8.065 1.00 94.38 88 GLY A CA 1
ATOM 719 C C . GLY A 1 88 ? 19.648 -3.055 -7.971 1.00 94.38 88 GLY A C 1
ATOM 720 O O . GLY A 1 88 ? 18.636 -3.465 -8.547 1.00 94.38 88 GLY A O 1
ATOM 721 N N . TYR A 1 89 ? 20.455 -3.852 -7.273 1.00 95.94 89 TYR A N 1
ATOM 722 C CA . TYR A 1 89 ? 20.289 -5.298 -7.146 1.00 95.94 89 TYR A CA 1
ATOM 723 C C . TYR A 1 89 ? 20.206 -5.684 -5.677 1.00 95.94 89 TYR A C 1
ATOM 725 O O . TYR A 1 89 ? 20.969 -5.187 -4.849 1.00 95.94 89 TYR A O 1
ATOM 733 N N . ARG A 1 90 ? 19.283 -6.589 -5.373 1.00 93.94 90 ARG A N 1
ATOM 734 C CA . ARG A 1 90 ? 19.181 -7.256 -4.076 1.00 93.94 90 ARG A CA 1
ATOM 735 C C . ARG A 1 90 ? 20.387 -8.164 -3.838 1.00 93.94 90 ARG A C 1
ATOM 737 O O . ARG A 1 90 ? 21.093 -8.528 -4.781 1.00 93.94 90 ARG A O 1
ATOM 744 N N . HIS A 1 91 ? 20.596 -8.592 -2.594 1.00 92.62 91 HIS A N 1
ATOM 745 C CA . HIS A 1 91 ? 21.695 -9.500 -2.232 1.00 92.62 91 HIS A CA 1
ATOM 746 C C . HIS A 1 91 ? 21.694 -10.819 -3.031 1.00 92.62 91 HIS A C 1
ATOM 748 O O . HIS A 1 91 ? 22.722 -11.475 -3.164 1.00 92.62 91 HIS A O 1
ATOM 754 N N . ASN A 1 92 ? 20.531 -11.233 -3.536 1.00 91.38 92 ASN A N 1
ATOM 755 C CA . ASN A 1 92 ? 20.336 -12.435 -4.346 1.00 91.38 92 ASN A CA 1
ATOM 756 C C . ASN A 1 92 ? 20.533 -12.177 -5.851 1.00 91.38 92 ASN A C 1
ATOM 758 O O . ASN A 1 92 ? 20.135 -13.006 -6.665 1.00 91.38 92 ASN A O 1
ATOM 762 N N . TYR A 1 93 ? 21.115 -11.032 -6.220 1.00 92.38 93 TYR A N 1
ATOM 763 C CA . TYR A 1 93 ? 21.350 -10.588 -7.596 1.00 92.38 93 TYR A CA 1
ATOM 764 C C . TYR A 1 93 ? 20.079 -10.341 -8.421 1.00 92.38 93 TYR A C 1
ATOM 766 O O . TYR A 1 93 ? 20.160 -10.115 -9.628 1.00 92.38 93 TYR A O 1
ATOM 774 N N . VAL A 1 94 ? 18.902 -10.314 -7.788 1.00 92.56 94 VAL A N 1
ATOM 775 C CA . VAL A 1 94 ? 17.657 -9.920 -8.452 1.00 92.56 94 VAL A CA 1
ATOM 776 C C . VAL A 1 94 ? 17.617 -8.400 -8.567 1.00 92.56 94 VAL A C 1
ATOM 778 O O . VAL A 1 94 ? 17.790 -7.676 -7.582 1.00 92.56 94 VAL A O 1
ATOM 781 N N . LYS A 1 95 ? 17.402 -7.902 -9.786 1.00 94.00 95 LYS A N 1
ATOM 782 C CA . LYS A 1 95 ? 17.251 -6.469 -10.047 1.00 94.00 95 LYS A CA 1
ATOM 783 C C . LYS A 1 95 ? 15.949 -5.965 -9.429 1.00 94.00 95 LYS A C 1
ATOM 785 O O . LYS A 1 95 ? 14.901 -6.573 -9.625 1.00 94.00 95 LYS A O 1
ATOM 790 N N . VAL A 1 96 ? 16.000 -4.827 -8.743 1.00 96.25 96 VAL A N 1
ATOM 791 C CA . VAL A 1 96 ? 14.789 -4.182 -8.227 1.00 96.25 96 VAL A CA 1
ATOM 792 C C . VAL A 1 96 ? 14.053 -3.487 -9.375 1.00 96.25 96 VAL A C 1
ATOM 794 O O . VAL A 1 96 ? 14.593 -2.593 -10.032 1.00 96.25 96 VAL A O 1
ATOM 797 N N . GLY A 1 97 ? 12.821 -3.929 -9.625 1.00 96.06 97 GLY A N 1
ATOM 798 C CA . GLY A 1 97 ? 11.929 -3.424 -10.667 1.00 96.06 97 GLY A CA 1
ATOM 799 C C . GLY A 1 97 ? 10.523 -3.206 -10.119 1.00 96.06 97 GLY A C 1
ATOM 800 O O . GLY A 1 97 ? 10.364 -2.561 -9.080 1.00 96.06 97 GLY A O 1
ATOM 801 N N . ASP A 1 98 ? 9.519 -3.739 -10.809 1.00 97.50 98 ASP A N 1
ATOM 802 C CA . ASP A 1 98 ? 8.126 -3.750 -10.352 1.00 97.50 98 ASP A CA 1
ATOM 803 C C . ASP A 1 98 ? 7.977 -4.506 -9.024 1.00 97.50 98 ASP A C 1
ATOM 805 O O . ASP A 1 98 ? 8.814 -5.337 -8.663 1.00 97.50 98 ASP A O 1
ATOM 809 N N . VAL A 1 99 ? 6.930 -4.179 -8.270 1.00 97.94 99 VAL A N 1
ATOM 810 C CA . VAL A 1 99 ? 6.596 -4.874 -7.025 1.00 97.94 99 VAL A CA 1
ATOM 811 C C . VAL A 1 99 ? 6.013 -6.244 -7.356 1.00 97.94 99 VAL A C 1
ATOM 813 O O . VAL A 1 99 ? 5.074 -6.359 -8.141 1.00 97.94 99 VAL A O 1
ATOM 816 N N . GLU A 1 100 ? 6.534 -7.283 -6.711 1.00 97.75 100 GLU A N 1
ATOM 817 C CA . GLU A 1 100 ? 6.005 -8.638 -6.815 1.00 97.75 100 GLU A CA 1
ATOM 818 C C . GLU A 1 100 ? 4.608 -8.717 -6.184 1.00 97.75 100 GLU A C 1
ATOM 820 O O . GLU A 1 100 ? 4.405 -8.412 -4.999 1.00 97.75 100 GLU A O 1
ATOM 825 N N . LEU A 1 101 ? 3.639 -9.136 -6.997 1.00 97.88 101 LEU A N 1
ATOM 826 C CA . LEU A 1 101 ? 2.244 -9.274 -6.598 1.00 97.88 101 LEU A CA 1
ATOM 827 C C . LEU A 1 101 ? 1.962 -10.667 -6.016 1.00 97.88 101 LEU A C 1
ATOM 829 O O . LEU A 1 101 ? 2.662 -11.635 -6.329 1.00 97.88 101 LEU A O 1
ATOM 833 N N . PRO A 1 102 ? 0.916 -10.805 -5.185 1.00 96.00 102 PRO A N 1
ATOM 834 C CA . PRO A 1 102 ? 0.426 -12.112 -4.769 1.00 96.00 102 PRO A CA 1
ATOM 835 C C . PRO A 1 102 ? -0.024 -12.966 -5.969 1.00 96.00 102 PRO A C 1
ATOM 837 O O . PRO A 1 102 ? -0.506 -12.417 -6.958 1.00 96.00 102 PRO A O 1
ATOM 840 N N . PRO A 1 103 ? 0.014 -14.308 -5.868 1.00 95.88 103 PRO A N 1
ATOM 841 C CA . PRO A 1 103 ? -0.283 -15.206 -6.992 1.00 95.88 103 PRO A CA 1
ATOM 842 C C . PRO A 1 103 ? -1.726 -15.115 -7.513 1.00 95.88 103 PRO A C 1
ATOM 844 O O . PRO A 1 103 ? -2.016 -15.602 -8.600 1.00 95.88 103 PRO A O 1
ATOM 847 N N . TRP A 1 104 ? -2.637 -14.522 -6.739 1.00 96.31 104 TRP A N 1
ATOM 848 C CA . TRP A 1 104 ? -4.035 -14.318 -7.119 1.00 96.31 104 TRP A CA 1
ATOM 849 C C . TRP A 1 104 ? -4.276 -13.037 -7.927 1.00 96.31 104 TRP A C 1
ATOM 851 O O . TRP A 1 104 ? -5.399 -12.834 -8.382 1.00 96.31 104 TRP A O 1
ATOM 861 N N . ALA A 1 105 ? -3.271 -12.168 -8.073 1.00 96.81 105 ALA A N 1
ATOM 862 C CA . ALA A 1 105 ? -3.354 -10.958 -8.880 1.00 96.81 105 ALA A CA 1
ATOM 863 C C . ALA A 1 105 ? -2.448 -11.083 -10.105 1.00 96.81 105 ALA A C 1
ATOM 865 O O . ALA A 1 105 ? -1.2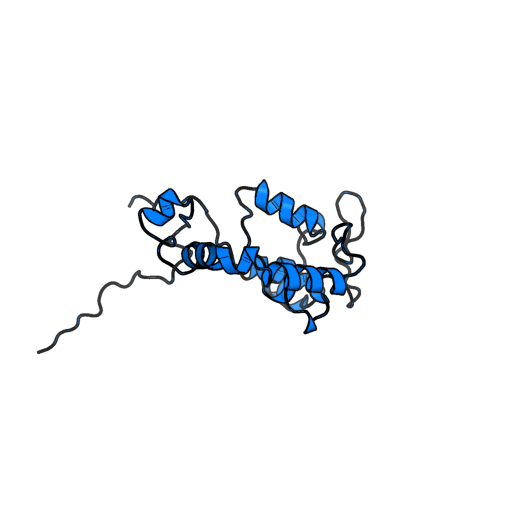28 -11.184 -9.991 1.00 96.81 105 ALA A O 1
ATOM 866 N N . SER A 1 106 ? -3.052 -11.037 -11.287 1.00 95.44 106 SER A N 1
ATOM 867 C CA . SER A 1 106 ? -2.343 -11.078 -12.568 1.00 95.44 106 SER A CA 1
ATOM 868 C C . SER A 1 106 ? -1.782 -9.714 -12.977 1.00 95.44 106 SER A C 1
ATOM 870 O O . SER A 1 106 ? -0.864 -9.643 -13.792 1.00 95.44 106 SER A O 1
ATOM 872 N N . SER A 1 107 ? -2.308 -8.624 -12.408 1.00 97.81 107 SER A N 1
ATOM 873 C CA . SER A 1 107 ? -1.878 -7.257 -12.702 1.00 97.81 107 SER A CA 1
ATOM 874 C C . SER A 1 107 ? -2.002 -6.328 -11.484 1.00 97.81 107 SER A C 1
ATOM 876 O O . SER A 1 107 ? -2.808 -6.597 -10.589 1.00 97.81 107 SER A O 1
ATOM 878 N N . PRO A 1 108 ? -1.257 -5.201 -11.446 1.00 97.88 108 PRO A N 1
ATOM 879 C CA . PRO A 1 108 ? -1.401 -4.180 -10.403 1.00 97.88 108 PRO A CA 1
ATOM 880 C C . PRO A 1 108 ? -2.821 -3.617 -10.298 1.00 97.88 108 PRO A C 1
ATOM 882 O O . PRO A 1 108 ? -3.296 -3.322 -9.204 1.00 97.88 108 PRO A O 1
ATOM 885 N N . LYS A 1 109 ? -3.511 -3.510 -11.437 1.00 98.00 109 LYS A N 1
ATOM 886 C CA . LYS A 1 109 ? -4.908 -3.088 -11.508 1.00 98.00 109 LYS A CA 1
ATOM 887 C C . LYS A 1 109 ? -5.828 -4.081 -10.804 1.00 98.00 109 LYS A C 1
ATOM 889 O O . LYS A 1 109 ? -6.534 -3.691 -9.881 1.00 98.00 109 LYS A O 1
ATOM 894 N N . GLU A 1 110 ? -5.749 -5.358 -11.180 1.00 98.00 110 GLU A N 1
ATOM 895 C CA . GLU A 1 110 ? -6.547 -6.426 -10.562 1.00 98.00 110 GLU A CA 1
ATOM 896 C C . GLU A 1 110 ? -6.269 -6.527 -9.052 1.00 98.00 110 GLU A C 1
ATOM 898 O O . GLU A 1 110 ? -7.177 -6.759 -8.255 1.00 98.00 110 GLU A O 1
ATOM 903 N N . PHE A 1 111 ? -5.015 -6.316 -8.641 1.00 98.31 111 PHE A N 1
ATOM 904 C CA . PHE A 1 111 ? -4.640 -6.265 -7.232 1.00 98.31 111 PHE A CA 1
ATOM 905 C C . PHE A 1 111 ? -5.405 -5.175 -6.466 1.00 98.31 111 PHE A C 1
ATOM 907 O O . PHE A 1 111 ? -6.016 -5.470 -5.439 1.00 98.31 111 PHE A O 1
ATOM 914 N N . VAL A 1 112 ? -5.404 -3.936 -6.970 1.00 98.19 112 VAL A N 1
ATOM 915 C CA . VAL A 1 112 ? -6.103 -2.809 -6.329 1.00 98.19 112 VAL A CA 1
ATOM 916 C C . VAL A 1 112 ? -7.623 -2.977 -6.386 1.00 98.19 112 VAL A C 1
ATOM 918 O O . VAL A 1 112 ? -8.298 -2.687 -5.402 1.00 98.19 112 VAL A O 1
ATOM 921 N N . GLU A 1 113 ? -8.172 -3.494 -7.488 1.00 98.25 113 GLU A N 1
ATOM 922 C CA . GLU A 1 113 ? -9.606 -3.797 -7.613 1.00 98.25 113 GLU A CA 1
ATOM 923 C C . GLU A 1 113 ? -10.055 -4.801 -6.545 1.00 98.25 113 GLU A C 1
ATOM 925 O O . GLU A 1 113 ? -10.993 -4.526 -5.800 1.00 98.25 113 GLU A O 1
ATOM 930 N N . LYS A 1 114 ? -9.324 -5.907 -6.370 1.00 98.19 114 LYS A N 1
ATOM 931 C CA . LYS A 1 114 ? -9.628 -6.904 -5.331 1.00 98.19 114 LYS A CA 1
ATOM 932 C C . LYS A 1 114 ? -9.460 -6.354 -3.915 1.00 98.19 114 LYS A C 1
ATOM 934 O O . LYS A 1 114 ? -10.231 -6.713 -3.027 1.00 98.19 114 LYS A O 1
ATOM 939 N N . LEU A 1 115 ? -8.480 -5.478 -3.674 1.00 97.94 115 LEU A N 1
ATOM 940 C CA . LEU A 1 115 ? -8.357 -4.802 -2.379 1.00 97.94 115 LEU A CA 1
ATOM 941 C C . LEU A 1 115 ? -9.525 -3.851 -2.118 1.00 97.94 115 LEU A C 1
ATOM 943 O O . LEU A 1 115 ? -10.042 -3.814 -1.001 1.00 97.94 115 LEU A O 1
ATOM 947 N N . ARG A 1 116 ? 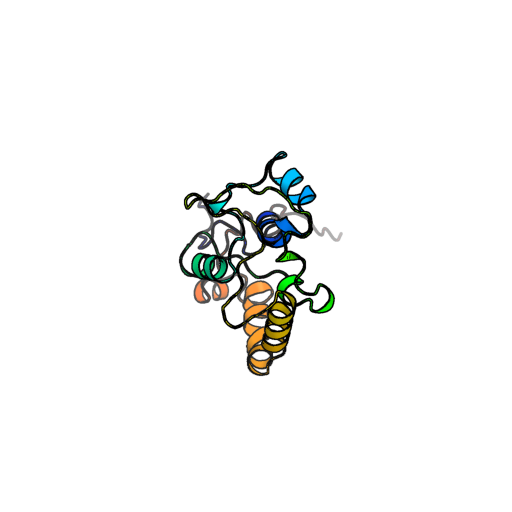-9.974 -3.113 -3.137 1.00 98.00 116 ARG A N 1
ATOM 948 C CA . ARG A 1 116 ? -11.157 -2.254 -3.053 1.00 98.00 116 ARG A CA 1
ATOM 949 C C . ARG A 1 116 ? -12.417 -3.073 -2.772 1.00 98.00 116 ARG A C 1
ATOM 951 O O . ARG A 1 116 ? -13.172 -2.710 -1.878 1.00 98.00 116 ARG A O 1
ATOM 958 N N . GLU A 1 117 ? -12.613 -4.189 -3.470 1.00 97.94 117 GLU A N 1
ATOM 959 C CA . GLU A 1 117 ? -13.713 -5.130 -3.216 1.00 97.94 117 GLU A CA 1
ATOM 960 C C . GLU A 1 117 ? -13.676 -5.683 -1.786 1.00 97.94 117 GLU A C 1
ATOM 962 O O . GLU A 1 117 ? -14.704 -5.739 -1.114 1.00 97.94 117 GLU A O 1
ATOM 967 N N . ALA A 1 118 ? -12.491 -6.052 -1.288 1.00 97.56 118 ALA A N 1
ATOM 968 C CA . ALA A 1 118 ? -12.330 -6.528 0.080 1.00 97.56 118 ALA A CA 1
ATOM 969 C C . ALA A 1 118 ? -12.672 -5.440 1.112 1.00 97.56 118 ALA A C 1
ATOM 971 O O . ALA A 1 118 ? -13.351 -5.733 2.098 1.00 97.56 118 ALA A O 1
ATOM 972 N N . LEU A 1 119 ? -12.252 -4.191 0.882 1.00 97.31 119 LEU A N 1
ATOM 973 C CA . LEU A 1 119 ? -12.554 -3.049 1.752 1.00 97.31 119 LEU A CA 1
ATOM 974 C C . LEU A 1 119 ? -14.060 -2.750 1.820 1.00 97.31 119 LEU A C 1
ATOM 976 O O . LEU A 1 119 ? -14.574 -2.428 2.886 1.00 97.31 119 LEU A O 1
ATOM 980 N N . GLU A 1 120 ? -14.763 -2.889 0.699 1.00 97.56 120 GLU A N 1
ATOM 981 C CA . GLU A 1 120 ? -16.212 -2.664 0.592 1.00 97.56 120 GLU A CA 1
ATOM 982 C C . GLU A 1 120 ? -17.037 -3.932 0.897 1.00 97.56 120 GLU A C 1
ATOM 984 O O . GLU A 1 120 ? -18.257 -3.955 0.731 1.00 97.56 120 GLU A O 1
ATOM 989 N N . SER A 1 121 ? -16.384 -5.009 1.346 1.00 98.00 121 SER A N 1
ATOM 990 C CA . SER A 1 121 ? -17.062 -6.253 1.702 1.00 98.00 121 SER A CA 1
ATOM 991 C C . SER A 1 121 ? -17.888 -6.105 2.978 1.00 98.00 121 SER A C 1
ATOM 993 O O . SER A 1 121 ? -17.527 -5.379 3.906 1.00 98.00 121 SER A O 1
ATOM 995 N N . GLU A 1 122 ? -18.953 -6.901 3.088 1.00 97.88 122 GLU A N 1
ATOM 996 C CA . GLU A 1 122 ? -19.804 -6.923 4.281 1.00 97.88 122 GLU A CA 1
ATOM 997 C C . GLU A 1 122 ? -19.016 -7.242 5.564 1.00 97.88 122 GLU A C 1
ATOM 999 O O . GLU A 1 122 ? -19.304 -6.695 6.631 1.00 97.88 122 GLU A O 1
ATOM 1004 N N . TYR A 1 123 ? -17.990 -8.095 5.464 1.00 97.75 123 TYR A N 1
ATOM 1005 C CA . TYR A 1 123 ? -17.106 -8.389 6.587 1.00 97.75 123 TYR A CA 1
ATOM 1006 C C . TYR A 1 123 ? -16.405 -7.122 7.082 1.00 97.75 123 TYR A C 1
ATOM 1008 O O . TYR A 1 123 ? -16.435 -6.839 8.281 1.00 97.75 123 TYR A O 1
ATOM 1016 N N . VAL A 1 124 ? -15.806 -6.337 6.181 1.00 97.25 124 VAL A N 1
ATOM 1017 C CA . VAL A 1 124 ? -15.138 -5.093 6.569 1.00 97.25 124 VAL A CA 1
ATOM 1018 C C . VAL A 1 124 ? -16.157 -4.072 7.054 1.00 97.25 124 VAL A C 1
ATOM 1020 O O . VAL A 1 124 ? -15.954 -3.524 8.131 1.00 97.25 124 VAL A O 1
ATOM 1023 N N . SER A 1 125 ? -17.294 -3.879 6.381 1.00 96.69 125 SER A N 1
ATOM 1024 C CA . SER A 1 125 ? -18.324 -2.933 6.838 1.00 96.69 125 SER A CA 1
ATOM 1025 C C . SER A 1 125 ? -18.795 -3.217 8.269 1.00 96.69 125 SER A C 1
ATOM 1027 O O . SER A 1 125 ? -18.941 -2.294 9.070 1.00 96.69 125 SER A O 1
ATOM 1029 N N . ARG A 1 126 ? -18.975 -4.496 8.632 1.00 97.00 126 ARG A N 1
ATOM 1030 C CA . ARG A 1 126 ? -19.375 -4.897 9.990 1.00 97.00 126 ARG A CA 1
ATOM 1031 C C . ARG A 1 126 ? -18.278 -4.687 11.037 1.00 97.00 126 ARG A C 1
ATOM 1033 O O . ARG A 1 126 ? -18.614 -4.539 12.204 1.00 97.00 126 ARG A O 1
ATOM 1040 N N . ASN A 1 127 ? -16.999 -4.652 10.656 1.00 96.69 127 ASN A N 1
ATOM 1041 C CA . ASN A 1 127 ? -15.868 -4.641 11.596 1.00 96.69 127 ASN A CA 1
ATOM 1042 C C . ASN A 1 127 ? -15.013 -3.360 11.559 1.00 96.69 127 ASN A C 1
ATOM 1044 O O . ASN A 1 127 ? -14.230 -3.130 12.479 1.00 96.69 127 ASN A O 1
ATOM 1048 N N . LEU A 1 128 ? -15.155 -2.506 10.541 1.00 94.50 128 LEU A N 1
ATOM 1049 C CA . LEU A 1 128 ? -14.291 -1.340 10.307 1.00 94.50 128 LEU A CA 1
ATOM 1050 C C . LEU A 1 128 ? -14.297 -0.362 11.485 1.00 94.50 128 LEU A C 1
ATOM 1052 O O . LEU A 1 128 ? -13.269 0.228 11.815 1.00 94.50 128 LEU A O 1
ATOM 1056 N N . HIS A 1 129 ? -15.435 -0.232 12.167 1.00 93.06 129 HIS A N 1
ATOM 1057 C CA . HIS A 1 129 ? -15.567 0.615 13.347 1.00 93.06 129 HIS A CA 1
ATOM 1058 C C . HIS A 1 129 ? -14.592 0.229 14.474 1.00 93.06 129 HIS A C 1
ATOM 1060 O O . HIS A 1 129 ? -14.101 1.108 15.172 1.00 93.06 129 HIS A O 1
ATOM 1066 N N . HIS A 1 130 ? -14.204 -1.046 14.600 1.00 91.56 130 HIS A N 1
ATOM 1067 C CA . HIS A 1 130 ? -13.181 -1.460 15.563 1.00 91.56 130 HIS A CA 1
ATOM 1068 C C . HIS A 1 130 ? -11.789 -0.917 15.225 1.00 91.56 130 HIS A C 1
ATOM 1070 O O . HIS A 1 130 ? -11.040 -0.553 16.132 1.00 91.56 130 HIS A O 1
ATOM 1076 N N . TRP A 1 131 ? -11.443 -0.850 13.936 1.00 92.31 131 TRP A N 1
ATOM 1077 C CA . TRP A 1 131 ? -10.203 -0.217 13.483 1.00 92.31 131 TRP A CA 1
ATOM 1078 C C . TRP A 1 131 ? -10.263 1.303 13.682 1.00 92.31 131 TRP A C 1
ATOM 1080 O O . TRP A 1 131 ? -9.303 1.897 14.167 1.00 92.31 131 TRP A O 1
ATOM 1090 N N . ILE A 1 132 ? -11.415 1.932 13.423 1.00 90.56 132 ILE A N 1
ATOM 1091 C CA . ILE A 1 132 ? -11.628 3.360 13.711 1.00 90.56 132 ILE A CA 1
ATOM 1092 C C . ILE A 1 132 ? -11.443 3.641 15.207 1.00 90.56 132 ILE A C 1
ATOM 1094 O O . ILE A 1 132 ? -10.725 4.573 15.562 1.00 90.56 132 ILE A O 1
ATOM 1098 N N . ASP A 1 133 ? -12.006 2.812 16.091 1.00 88.50 133 ASP A N 1
ATOM 1099 C CA . ASP A 1 133 ? -11.819 2.941 17.539 1.00 88.50 133 ASP A CA 1
ATOM 1100 C C . ASP A 1 133 ? -10.348 2.834 17.953 1.00 88.50 133 ASP A C 1
ATOM 1102 O O . ASP A 1 133 ? -9.907 3.512 18.882 1.00 88.50 133 ASP A O 1
ATOM 1106 N N . PHE A 1 134 ? -9.594 1.981 17.259 1.00 83.81 134 PHE A N 1
ATOM 1107 C CA . PHE A 1 134 ? -8.171 1.754 17.482 1.00 83.81 134 PHE A CA 1
ATOM 1108 C C . PHE A 1 134 ? -7.306 2.935 17.023 1.00 83.81 134 PHE A C 1
ATOM 1110 O O . PHE A 1 134 ? -6.344 3.306 17.699 1.00 83.81 134 PHE A O 1
ATOM 1117 N N . ILE A 1 135 ? -7.629 3.545 15.886 1.00 84.88 135 ILE A N 1
ATOM 1118 C CA . ILE A 1 135 ? -6.819 4.618 15.303 1.00 84.88 135 ILE A CA 1
ATOM 1119 C C . ILE A 1 135 ? -7.241 6.001 15.816 1.00 84.88 135 ILE A C 1
ATOM 1121 O O . ILE A 1 135 ? -6.378 6.802 16.186 1.00 84.88 135 ILE A O 1
ATOM 1125 N N . PHE A 1 136 ? -8.546 6.265 15.882 1.00 84.88 136 PHE A N 1
ATOM 1126 C CA . PHE A 1 136 ? -9.137 7.582 16.145 1.00 84.88 136 PHE A CA 1
ATOM 1127 C C . PHE A 1 136 ? -10.060 7.629 17.369 1.00 84.88 136 PHE A C 1
ATOM 1129 O O . PHE A 1 136 ? -10.347 8.719 17.860 1.00 84.88 136 PHE A O 1
ATOM 1136 N N . GLY A 1 137 ? -10.552 6.484 17.847 1.00 85.06 137 GLY A N 1
ATOM 1137 C CA . GLY A 1 137 ? -11.535 6.433 18.928 1.00 85.06 137 GLY A CA 1
ATOM 1138 C C . GLY A 1 137 ? -10.949 6.152 20.310 1.00 85.06 137 GLY A C 1
ATOM 1139 O O . GLY A 1 137 ? -9.805 6.476 20.633 1.00 85.06 137 GLY A O 1
ATOM 1140 N N . TYR A 1 138 ? -11.773 5.557 21.171 1.00 82.44 138 TYR A N 1
ATOM 1141 C CA . TYR A 1 138 ? -11.495 5.458 22.606 1.00 82.44 138 TYR A CA 1
ATOM 1142 C C . TYR A 1 138 ? -10.352 4.490 22.964 1.00 82.44 138 TYR A C 1
ATOM 1144 O O . TYR A 1 138 ? -9.775 4.601 24.044 1.00 82.44 138 TYR A O 1
ATOM 1152 N N . LYS A 1 139 ? -9.973 3.577 22.055 1.00 83.69 139 LYS A N 1
ATOM 1153 C CA . LYS A 1 139 ? -8.844 2.642 22.240 1.00 83.69 139 LYS A CA 1
ATOM 1154 C C . LYS A 1 139 ? -7.492 3.267 21.891 1.00 83.69 139 LYS A C 1
ATOM 1156 O O . LYS A 1 139 ? -6.473 2.576 21.879 1.00 83.69 139 LYS A O 1
ATOM 1161 N N . GLN A 1 140 ? -7.464 4.562 21.591 1.00 79.75 140 GLN A N 1
ATOM 1162 C CA . GLN A 1 140 ? -6.250 5.292 21.256 1.00 79.75 140 GLN A CA 1
ATOM 1163 C C . GLN A 1 140 ? -5.385 5.612 22.497 1.00 79.75 140 GLN A C 1
ATOM 1165 O O . GLN A 1 140 ? -4.155 5.658 22.402 1.00 79.75 140 GLN A O 1
ATOM 1170 N N . LYS A 1 141 ? -6.004 5.848 23.665 1.00 74.81 141 LYS A N 1
ATOM 1171 C CA . LYS A 1 141 ? -5.324 6.263 24.909 1.00 74.81 141 LYS A CA 1
ATOM 1172 C C . LYS A 1 141 ? -5.910 5.563 26.143 1.00 74.81 141 LYS A C 1
ATOM 1174 O O . LYS A 1 141 ? -6.940 4.903 26.070 1.00 74.81 141 LYS A O 1
ATOM 1179 N N . GLY A 1 142 ? -5.253 5.737 27.291 1.00 79.69 142 GLY A N 1
ATOM 1180 C CA . GLY A 1 142 ? -5.738 5.246 28.585 1.00 79.69 142 GLY A CA 1
ATOM 1181 C C . GLY A 1 142 ? -5.665 3.724 28.738 1.00 79.69 142 GLY A C 1
ATOM 1182 O O . GLY A 1 142 ? -4.904 3.049 28.045 1.00 79.69 142 GLY A O 1
ATOM 1183 N N . GLU A 1 143 ? -6.451 3.184 29.670 1.00 80.31 143 GLU A N 1
ATOM 1184 C CA . GLU A 1 143 ? -6.468 1.747 29.979 1.00 80.31 143 GLU A CA 1
ATOM 1185 C C . GLU A 1 143 ? -6.927 0.889 28.796 1.00 80.31 143 GLU A C 1
ATOM 1187 O O . GLU A 1 143 ? -6.405 -0.205 28.584 1.00 80.31 143 GLU A O 1
ATOM 1192 N N . GLU A 1 144 ? -7.853 1.402 27.985 1.00 81.94 144 GLU A N 1
ATOM 1193 C CA . GLU A 1 144 ? -8.378 0.691 26.818 1.00 81.94 144 GLU A CA 1
ATOM 1194 C C . GLU A 1 144 ? -7.309 0.509 25.732 1.00 81.94 144 GLU A C 1
ATOM 1196 O O . GLU A 1 144 ? -7.253 -0.544 25.098 1.00 81.94 144 GLU A O 1
ATOM 1201 N N . ALA A 1 145 ? -6.381 1.462 25.586 1.00 78.06 145 ALA A N 1
ATOM 1202 C CA . ALA A 1 145 ? -5.214 1.295 24.720 1.00 78.06 145 ALA A CA 1
ATOM 1203 C C . ALA A 1 145 ? -4.236 0.231 25.241 1.00 78.06 145 ALA A C 1
ATOM 1205 O O . ALA A 1 145 ? -3.643 -0.490 24.441 1.00 78.06 145 ALA A O 1
ATOM 1206 N N . ILE A 1 146 ? -4.075 0.099 26.565 1.00 77.94 146 ILE A N 1
ATOM 1207 C CA . ILE A 1 146 ? -3.221 -0.940 27.166 1.00 77.94 146 ILE A CA 1
ATOM 1208 C C . ILE A 1 146 ? -3.826 -2.321 26.906 1.00 77.94 146 ILE A C 1
ATOM 1210 O O . ILE A 1 146 ? -3.122 -3.215 26.438 1.00 77.94 146 ILE A O 1
ATOM 1214 N N . LYS A 1 147 ? -5.133 -2.477 27.154 1.00 79.44 147 LYS A N 1
ATOM 1215 C CA . LYS A 1 147 ? -5.873 -3.728 26.912 1.00 79.44 147 LYS A CA 1
ATOM 1216 C C . LYS A 1 147 ? -5.865 -4.127 25.436 1.00 79.44 147 LYS A C 1
ATOM 1218 O O . LYS A 1 147 ? -5.778 -5.308 25.127 1.00 79.44 147 LYS A O 1
ATOM 1223 N N . ALA A 1 148 ? -5.931 -3.151 24.532 1.00 76.81 148 ALA A N 1
ATOM 1224 C CA . ALA A 1 148 ? -5.899 -3.374 23.089 1.00 76.81 148 ALA A CA 1
ATOM 1225 C C . ALA A 1 148 ? -4.478 -3.472 22.500 1.00 76.81 148 ALA A C 1
ATOM 1227 O O . ALA A 1 148 ? -4.346 -3.522 21.281 1.00 76.81 148 ALA A O 1
ATOM 1228 N N . HIS A 1 149 ? -3.420 -3.462 23.321 1.00 76.94 149 HIS A N 1
ATOM 1229 C CA . HIS A 1 149 ? -2.026 -3.436 22.861 1.00 76.94 149 HIS A CA 1
ATOM 1230 C C . HIS A 1 149 ? -1.735 -2.316 21.842 1.00 76.94 149 HIS A C 1
ATOM 1232 O O . HIS A 1 149 ? -1.056 -2.541 20.845 1.00 76.94 149 HIS A O 1
ATOM 1238 N N . ASN A 1 150 ? -2.244 -1.105 22.092 1.00 75.25 150 ASN A N 1
ATOM 1239 C CA . ASN A 1 150 ? -2.150 0.078 21.221 1.00 75.25 150 ASN A CA 1
ATOM 1240 C C . ASN A 1 150 ? -1.346 1.235 21.851 1.00 75.25 150 ASN A C 1
ATOM 1242 O O . ASN A 1 150 ? -1.467 2.397 21.459 1.00 75.25 150 ASN A O 1
ATOM 1246 N N . CYS A 1 151 ? -0.531 0.957 22.869 1.00 66.00 151 CYS A N 1
ATOM 1247 C CA . CYS A 1 151 ? 0.250 1.989 23.549 1.00 66.00 151 CYS A CA 1
ATOM 1248 C C . CYS A 1 151 ? 1.452 2.428 22.703 1.00 66.00 151 CYS A C 1
ATOM 1250 O O . CYS A 1 151 ? 2.523 1.820 22.743 1.00 66.00 151 CYS A O 1
ATOM 1252 N N . LYS A 1 152 ? 1.286 3.511 21.946 1.00 64.25 152 LYS A N 1
ATOM 1253 C CA . LYS A 1 152 ? 2.355 4.150 21.163 1.00 64.25 152 LYS A CA 1
ATOM 1254 C C . LYS A 1 152 ? 3.188 5.075 22.049 1.00 64.25 152 LYS A C 1
ATOM 1256 O O . LYS A 1 152 ? 2.710 5.535 23.087 1.00 64.25 152 LYS A O 1
ATOM 1261 N N . ASN A 1 153 ? 4.431 5.355 21.658 1.00 58.72 153 ASN A N 1
ATOM 1262 C CA . ASN A 1 153 ? 5.264 6.329 22.363 1.00 58.72 153 ASN A CA 1
ATOM 1263 C C . ASN A 1 153 ? 4.644 7.737 22.283 1.00 58.72 153 ASN A C 1
ATOM 1265 O O . ASN A 1 153 ? 4.846 8.468 21.311 1.00 58.72 153 ASN A O 1
ATOM 1269 N N . LEU A 1 154 ? 3.887 8.098 23.324 1.00 51.41 154 LEU A N 1
ATOM 1270 C CA . LEU A 1 154 ? 3.096 9.327 23.425 1.00 51.41 154 LEU A CA 1
ATOM 1271 C C . LEU A 1 154 ? 3.941 10.601 23.261 1.00 51.41 154 LEU A C 1
ATOM 1273 O O . LEU A 1 154 ? 3.431 11.582 22.730 1.00 51.41 154 LEU A O 1
ATOM 1277 N N . ASN A 1 155 ? 5.226 10.570 23.635 1.00 47.38 155 ASN A N 1
ATOM 1278 C CA . ASN A 1 155 ? 6.126 11.727 23.543 1.00 47.38 155 ASN A CA 1
ATOM 1279 C C . ASN A 1 155 ? 6.513 12.100 22.100 1.00 47.38 155 ASN A C 1
ATOM 1281 O O . ASN A 1 155 ? 7.013 13.198 21.883 1.00 47.38 155 ASN A O 1
ATOM 1285 N N . LEU A 1 156 ? 6.319 11.201 21.127 1.00 47.34 156 LEU A N 1
ATOM 1286 C CA . LEU A 1 156 ? 6.710 11.410 19.724 1.00 47.34 156 LEU A CA 1
ATOM 1287 C C . LEU A 1 156 ? 5.540 11.331 18.732 1.00 47.34 156 LEU A C 1
ATOM 1289 O O . LEU A 1 156 ? 5.722 11.646 17.561 1.00 47.34 156 LEU A O 1
ATOM 1293 N N . THR A 1 157 ? 4.359 10.877 19.164 1.00 48.81 157 THR A N 1
ATOM 1294 C CA . THR A 1 157 ? 3.239 10.554 18.254 1.00 48.81 157 THR A CA 1
ATOM 1295 C C . THR A 1 157 ? 1.995 11.409 18.429 1.00 48.81 157 THR A C 1
ATOM 1297 O O . THR A 1 157 ? 1.173 11.456 17.519 1.00 48.81 157 THR A O 1
ATOM 1300 N N . TYR A 1 158 ? 1.862 12.133 19.538 1.00 48.81 158 TYR A N 1
ATOM 1301 C CA . TYR A 1 158 ? 0.810 13.131 19.698 1.00 48.81 158 TYR A CA 1
ATOM 1302 C C . TYR A 1 158 ? 1.438 14.512 19.658 1.00 48.81 158 TYR A C 1
ATOM 1304 O O . TYR A 1 158 ? 2.485 14.726 20.269 1.00 48.81 158 TYR A O 1
ATOM 1312 N N . PHE A 1 159 ? 0.794 15.426 18.923 1.00 41.44 159 PHE A N 1
ATOM 1313 C CA . PHE A 1 159 ? 1.092 16.856 18.954 1.00 41.44 159 PHE A CA 1
ATOM 1314 C C . PHE A 1 159 ? 1.423 17.272 20.385 1.00 41.44 159 PHE A C 1
ATOM 1316 O O . PHE A 1 159 ? 0.677 16.939 21.307 1.00 41.44 159 PHE A O 1
ATOM 1323 N N . ALA A 1 160 ? 2.558 17.949 20.546 1.00 37.34 160 ALA A N 1
ATOM 1324 C CA . ALA A 1 160 ? 3.068 18.423 21.817 1.00 37.34 160 ALA A CA 1
ATOM 1325 C C . ALA A 1 160 ? 1.968 19.124 22.633 1.00 37.34 160 ALA A C 1
ATOM 1327 O O . ALA A 1 160 ? 1.716 20.311 22.463 1.00 37.34 160 ALA A O 1
ATOM 1328 N N . LEU A 1 161 ? 1.351 18.405 23.571 1.00 37.00 161 LEU A N 1
ATOM 1329 C CA . LEU A 1 161 ? 0.666 19.001 24.717 1.00 37.00 161 LEU A CA 1
ATOM 1330 C C . LEU A 1 161 ? 1.688 19.211 25.836 1.00 37.00 161 LEU A C 1
ATOM 1332 O O . LEU A 1 161 ? 1.491 18.803 26.975 1.00 37.00 161 LEU A O 1
ATOM 1336 N N . SER A 1 162 ? 2.814 19.830 25.487 1.00 41.03 162 SER A N 1
ATOM 1337 C CA . SER A 1 162 ? 3.757 20.389 26.448 1.00 41.03 162 SER A CA 1
ATOM 1338 C C . SER A 1 162 ? 3.666 21.913 26.425 1.00 41.03 162 SER A C 1
ATOM 1340 O O . SER A 1 162 ? 4.682 22.573 26.282 1.00 41.03 162 SER A O 1
ATOM 134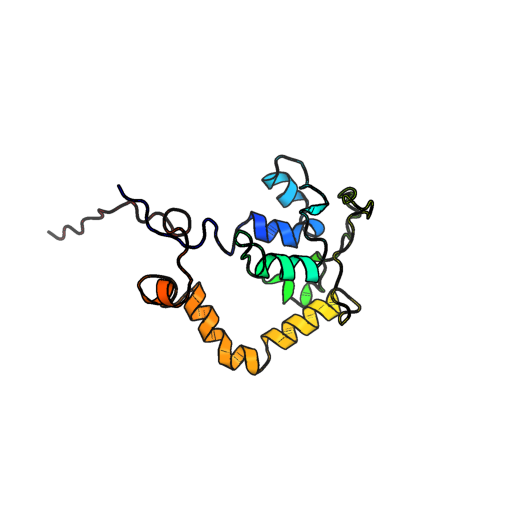2 N N . HIS A 1 163 ? 2.452 22.456 26.499 1.00 34.00 163 HIS A N 1
ATOM 1343 C CA . HIS A 1 163 ? 2.191 23.804 27.005 1.00 34.00 163 HIS A CA 1
ATOM 1344 C C . HIS A 1 163 ? 0.864 23.743 27.762 1.00 34.00 163 HIS A C 1
ATOM 1346 O O . HIS A 1 163 ? -0.211 24.000 27.226 1.00 34.00 163 HIS A O 1
ATOM 1352 N N . THR A 1 164 ? 0.952 23.305 29.015 1.00 39.16 164 THR A N 1
ATOM 1353 C CA . THR A 1 164 ? 0.095 23.855 30.062 1.00 39.16 164 THR A CA 1
ATOM 1354 C C . THR A 1 164 ? 0.223 25.384 30.050 1.00 39.16 164 THR A C 1
ATOM 1356 O O . THR A 1 164 ? 1.315 25.897 29.811 1.00 39.16 164 THR A O 1
ATOM 1359 N N . ASP A 1 165 ? -0.905 26.048 30.312 1.00 32.78 165 ASP A N 1
ATOM 1360 C CA . ASP A 1 165 ? -1.081 27.476 30.627 1.00 32.78 165 ASP A CA 1
ATOM 1361 C C . ASP A 1 165 ? -1.535 28.384 29.466 1.00 32.78 165 ASP A C 1
ATOM 1363 O O . ASP A 1 165 ? -0.819 29.256 28.983 1.00 32.78 165 ASP A O 1
ATOM 1367 N N . ILE A 1 166 ? -2.807 28.232 29.075 1.00 32.81 166 ILE A N 1
ATOM 1368 C CA . ILE A 1 166 ? -3.640 29.393 28.725 1.00 32.81 166 ILE A CA 1
ATOM 1369 C C . ILE A 1 166 ? -4.606 29.578 29.895 1.00 32.81 166 ILE A C 1
ATOM 1371 O O . ILE A 1 166 ? -5.614 28.876 30.008 1.00 32.81 166 ILE A O 1
ATOM 1375 N N . GLU A 1 167 ? -4.245 30.482 30.803 1.00 28.95 167 GLU A N 1
ATOM 1376 C CA . GLU A 1 167 ? -5.140 30.991 31.836 1.00 28.95 167 GLU A CA 1
ATOM 1377 C C . GLU A 1 167 ? -6.329 31.690 31.166 1.00 28.95 167 GLU A C 1
ATOM 1379 O O . GLU A 1 167 ? -6.175 32.683 30.457 1.00 28.95 167 GLU A O 1
ATOM 1384 N N . TRP A 1 168 ? -7.537 31.189 31.414 1.00 31.39 168 TRP A N 1
ATOM 1385 C CA . TRP A 1 168 ? -8.749 31.982 31.258 1.00 31.39 168 TRP A CA 1
ATOM 1386 C C . TRP A 1 168 ? -8.925 32.817 32.526 1.00 31.39 168 TRP A C 1
ATOM 1388 O O . TRP A 1 168 ? -9.600 32.388 33.461 1.00 31.39 168 TRP A O 1
ATOM 1398 N N . SER A 1 169 ? -8.323 34.006 32.578 1.00 28.73 169 SER A N 1
ATOM 1399 C CA . SER A 1 169 ? -8.755 35.026 33.532 1.00 28.73 169 SER A CA 1
ATOM 1400 C C . SER A 1 169 ? -9.923 35.805 32.925 1.00 28.73 169 SER A C 1
ATOM 1402 O O . SER A 1 169 ? -9.780 36.749 32.155 1.00 28.73 169 SER A O 1
ATOM 1404 N N . THR A 1 170 ? -11.135 35.371 33.259 1.00 35.28 170 THR A N 1
ATOM 1405 C CA . THR A 1 170 ? -12.297 36.259 33.267 1.00 35.28 170 THR A CA 1
ATOM 1406 C C . THR A 1 170 ? -12.260 37.073 34.554 1.00 35.28 170 THR A C 1
ATOM 1408 O O . THR A 1 170 ? -12.568 36.529 35.617 1.00 35.28 170 THR A O 1
ATOM 1411 N N . SER A 1 171 ? -11.873 38.346 34.464 1.00 37.53 171 SER A N 1
ATOM 1412 C CA . SER A 1 171 ? -12.286 39.471 35.326 1.00 37.53 171 SER A CA 1
ATOM 1413 C C . SER A 1 171 ? -11.821 40.776 34.693 1.00 37.53 171 SER A C 1
ATOM 1415 O O . SER A 1 171 ? -10.603 40.885 34.439 1.00 37.53 171 SER A O 1
#

Sequence (171 aa):
MSHPKFMYGSHYSTPGFVLYYLARLYPHYVLCLQSGRFDHPDRMFNSVADAFKNCLNNMSDFKELIPEFYDVSAEGKFLMNNMGINFGYRHNYVKVGDVELPPWASSPKEFVEKLREALESEYVSRNLHHWIDFIFGYKQKGEEAIKAHNCKNLNLTYFALSHTDIEWSTS

Radius of gyration: 19.7 Å; chains: 1; bounding box: 42×55×51 Å

pLDDT: mean 84.09, std 18.86, range [28.73, 98.31]